Protein AF-A0A132MVR5-F1 (afdb_monomer)

Organism: NCBI:txid1469144

Mean predicted aligned error: 4.86 Å

Foldseek 3Di:
DKDKDKAAPVRSVVVVVVVVVVFAFPDKDDWDADPVRGMTMIMTDTDDPPDDD

Sequence (53 aa):
MEIRLHGTRAEVEQAAARLRLVFNVIHRSRPRKDRNGSLYRLYLTVLSPTDPR

Solvent-accessible surface area (backbone atoms only — not comparable to full-atom values): 3153 Å² total; per-residue (Å²): 87,79,48,81,39,74,34,45,65,66,55,38,52,52,51,53,57,56,46,53,77,78,38,60,61,80,42,71,54,74,76,37,72,37,97,83,67,78,35,24,34,34,44,35,36,30,64,48,94,85,61,82,129

pLDDT: mean 88.77, std 11.5, range [47.59, 96.38]

Secondary structure (DSSP, 8-state):
-EEEEEE-HHHHHHHHHHHHHHS-EEEEPPPEE-TTSS-EEEEEEE--TT---

Structure (mmCIF, N/CA/C/O backbone):
data_AF-A0A132MVR5-F1
#
_entry.id   AF-A0A132MVR5-F1
#
loop_
_atom_site.group_PDB
_atom_site.id
_atom_site.type_symbol
_atom_site.label_atom_id
_atom_site.label_alt_id
_atom_site.label_comp_id
_atom_site.label_asym_id
_atom_site.label_entity_id
_atom_site.label_seq_id
_atom_site.pdbx_PDB_ins_code
_atom_site.Cartn_x
_atom_site.Cartn_y
_atom_site.Cartn_z
_atom_site.occupancy
_atom_site.B_iso_or_equiv
_atom_site.auth_seq_id
_atom_site.auth_comp_id
_atom_site.auth_asym_i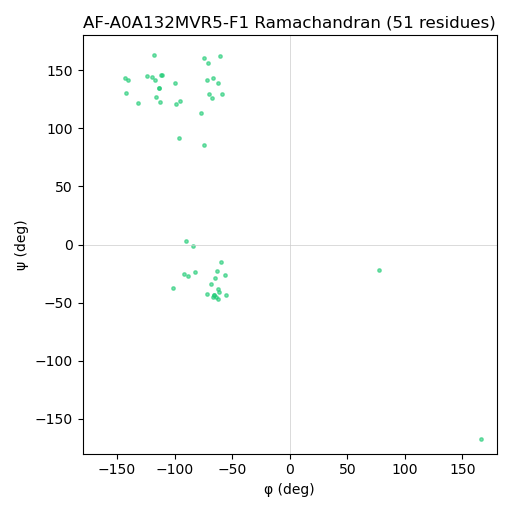d
_atom_site.auth_atom_id
_atom_site.pdbx_PDB_model_num
ATOM 1 N N . MET A 1 1 ? 5.803 4.082 -13.082 1.00 89.94 1 MET A N 1
ATOM 2 C CA . MET A 1 1 ? 4.341 4.096 -12.820 1.00 89.94 1 MET A CA 1
ATOM 3 C C . MET A 1 1 ? 4.088 4.336 -11.331 1.00 89.94 1 MET A C 1
ATOM 5 O O . MET A 1 1 ? 4.879 3.873 -10.518 1.00 89.94 1 MET A O 1
ATOM 9 N N . GLU A 1 2 ? 3.024 5.054 -10.957 1.00 93.00 2 GLU A N 1
ATOM 10 C CA . GLU A 1 2 ? 2.642 5.266 -9.548 1.00 93.00 2 GLU A CA 1
ATOM 11 C C . GLU A 1 2 ? 1.304 4.583 -9.232 1.00 93.00 2 GLU A C 1
ATOM 13 O O . GLU A 1 2 ? 0.348 4.689 -9.996 1.00 93.00 2 GLU A O 1
ATOM 18 N N . ILE A 1 3 ? 1.241 3.885 -8.097 1.00 93.81 3 ILE A N 1
ATOM 19 C CA . ILE A 1 3 ? 0.034 3.254 -7.563 1.00 93.81 3 ILE A CA 1
ATOM 20 C C . ILE A 1 3 ? -0.356 3.977 -6.277 1.00 93.81 3 ILE A C 1
ATOM 22 O O . ILE A 1 3 ? 0.416 4.026 -5.315 1.00 93.81 3 ILE A O 1
ATOM 26 N N . ARG A 1 4 ? -1.585 4.494 -6.240 1.00 95.25 4 ARG A N 1
ATOM 27 C CA . ARG A 1 4 ? -2.171 5.119 -5.053 1.00 95.25 4 ARG A CA 1
ATOM 28 C C . ARG A 1 4 ? -3.078 4.133 -4.326 1.00 95.25 4 ARG A C 1
ATOM 30 O O . ARG A 1 4 ? -4.079 3.689 -4.879 1.00 95.25 4 ARG A O 1
ATOM 37 N N . LEU A 1 5 ? -2.763 3.862 -3.065 1.00 95.19 5 LEU A N 1
ATOM 38 C CA . LEU A 1 5 ? -3.590 3.077 -2.154 1.00 95.19 5 LEU A CA 1
ATOM 39 C C . LEU A 1 5 ? -4.381 3.996 -1.232 1.00 95.19 5 LEU A C 1
ATOM 41 O O . LEU A 1 5 ? -3.853 4.992 -0.730 1.00 95.19 5 LEU A O 1
ATOM 45 N N . HIS A 1 6 ? -5.639 3.636 -0.999 1.00 95.44 6 HIS A N 1
ATOM 46 C CA . HIS A 1 6 ? -6.548 4.360 -0.127 1.00 95.44 6 HIS A CA 1
ATOM 47 C C . HIS A 1 6 ? -7.421 3.371 0.643 1.00 95.44 6 HIS A C 1
ATOM 49 O O . HIS A 1 6 ? -7.987 2.464 0.041 1.00 95.44 6 HIS A O 1
ATOM 55 N N . GLY A 1 7 ? -7.507 3.539 1.957 1.00 94.62 7 GLY A N 1
ATOM 56 C CA . GLY A 1 7 ? -8.260 2.646 2.834 1.00 94.62 7 GLY A CA 1
ATOM 57 C C . GLY A 1 7 ? -7.901 2.878 4.293 1.00 94.62 7 GLY A C 1
ATOM 58 O O . GLY A 1 7 ? -7.245 3.863 4.636 1.00 94.62 7 GLY A O 1
ATOM 59 N N . THR A 1 8 ? -8.302 1.972 5.174 1.00 95.19 8 THR A N 1
ATOM 60 C CA . THR A 1 8 ? -7.801 1.952 6.551 1.00 95.19 8 THR A CA 1
ATOM 61 C C . THR A 1 8 ? -6.284 1.760 6.566 1.00 95.19 8 THR A C 1
ATOM 63 O O . THR A 1 8 ? -5.673 1.298 5.598 1.00 95.19 8 THR A O 1
ATOM 66 N N . ARG A 1 9 ? -5.644 2.090 7.693 1.00 93.75 9 ARG A N 1
ATOM 67 C CA . ARG A 1 9 ? -4.195 1.901 7.837 1.00 93.75 9 ARG A CA 1
ATOM 68 C C . ARG A 1 9 ? -3.771 0.454 7.562 1.00 93.75 9 ARG A C 1
ATOM 70 O O . ARG A 1 9 ? -2.784 0.236 6.867 1.00 93.75 9 ARG A O 1
ATOM 77 N N . ALA A 1 10 ? -4.520 -0.511 8.092 1.00 95.31 10 ALA A N 1
ATOM 78 C CA . ALA A 1 10 ? -4.229 -1.928 7.915 1.00 95.31 10 ALA A CA 1
ATOM 79 C C . ALA A 1 10 ? -4.351 -2.346 6.442 1.00 95.31 10 ALA A C 1
ATOM 81 O O . ALA A 1 10 ? -3.448 -2.996 5.917 1.00 95.31 10 ALA A O 1
ATOM 82 N N . GLU A 1 11 ? -5.410 -1.913 5.754 1.00 95.94 11 GLU A N 1
ATOM 83 C CA . GLU A 1 11 ? -5.634 -2.235 4.340 1.00 95.94 11 GLU A CA 1
ATOM 84 C C . GLU A 1 11 ? -4.530 -1.679 3.443 1.00 95.94 11 GLU A C 1
ATOM 86 O O . GLU A 1 11 ? -3.994 -2.414 2.616 1.00 95.94 11 GLU A O 1
ATOM 91 N N . VAL A 1 12 ? -4.134 -0.410 3.615 1.00 95.69 12 VAL A N 1
ATOM 92 C CA . VAL A 1 12 ? -3.083 0.175 2.764 1.00 95.69 12 VAL A CA 1
ATOM 93 C C . VAL A 1 12 ? -1.716 -0.449 3.025 1.00 95.69 12 VAL A C 1
ATOM 95 O O . VAL A 1 12 ? -0.927 -0.597 2.093 1.00 95.69 12 VAL A O 1
ATOM 98 N N . GLU A 1 13 ? -1.415 -0.844 4.265 1.00 95.12 13 GLU A N 1
ATOM 99 C CA . GLU A 1 13 ? -0.164 -1.535 4.580 1.00 95.12 13 GLU A CA 1
ATOM 100 C C . GLU A 1 13 ? -0.155 -2.970 4.037 1.00 95.12 13 GLU A C 1
ATOM 102 O O . GLU A 1 13 ? 0.836 -3.382 3.427 1.00 95.12 13 GLU A O 1
ATOM 107 N N . GLN A 1 14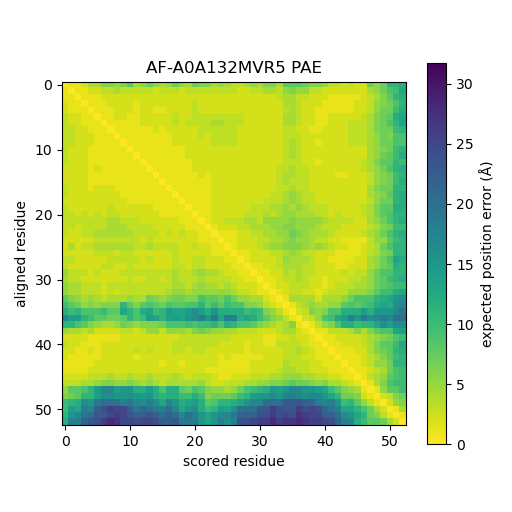 ? -1.263 -3.704 4.177 1.00 96.38 14 GLN A N 1
ATOM 108 C CA . GLN A 1 14 ? -1.393 -5.061 3.653 1.00 96.38 14 GLN A CA 1
ATOM 109 C C . GLN A 1 14 ? -1.369 -5.079 2.120 1.00 96.38 14 GLN A C 1
ATOM 111 O O . GLN A 1 14 ? -0.643 -5.876 1.523 1.00 96.38 14 GLN A O 1
ATOM 116 N N . ALA A 1 15 ? -2.109 -4.180 1.469 1.00 95.94 15 ALA A N 1
ATOM 117 C CA . ALA A 1 15 ? -2.099 -4.043 0.018 1.00 95.94 15 ALA A CA 1
ATOM 118 C C . ALA A 1 15 ? -0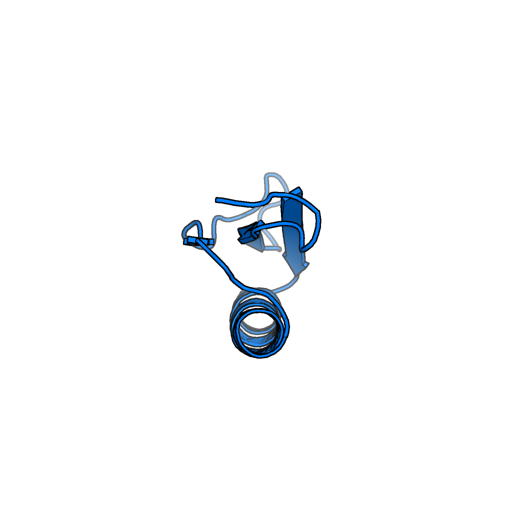.702 -3.662 -0.491 1.00 95.94 15 ALA A C 1
ATOM 120 O O . ALA A 1 15 ? -0.221 -4.255 -1.455 1.00 95.94 15 ALA A O 1
ATOM 121 N N . ALA A 1 16 ? 0.005 -2.757 0.196 1.00 95.38 16 ALA A N 1
ATOM 122 C CA . ALA A 1 16 ? 1.380 -2.417 -0.157 1.00 95.38 16 ALA A CA 1
ATOM 123 C C . ALA A 1 16 ? 2.343 -3.606 -0.035 1.00 95.38 16 ALA A C 1
ATOM 125 O O . ALA A 1 16 ? 3.236 -3.755 -0.868 1.00 95.38 16 ALA A O 1
ATOM 126 N N . ALA A 1 17 ? 2.171 -4.454 0.983 1.00 95.00 17 ALA A N 1
ATOM 127 C CA . ALA A 1 17 ? 2.967 -5.667 1.144 1.00 95.00 17 ALA A CA 1
ATOM 128 C C . ALA A 1 17 ? 2.706 -6.674 0.014 1.00 95.00 17 ALA A C 1
ATOM 130 O O . ALA A 1 17 ? 3.656 -7.206 -0.550 1.00 95.00 17 ALA A O 1
ATOM 131 N N . ARG A 1 18 ? 1.440 -6.878 -0.374 1.00 95.06 18 ARG A N 1
ATOM 132 C CA . ARG A 1 18 ? 1.077 -7.765 -1.492 1.00 95.06 18 ARG A CA 1
ATOM 133 C C . ARG A 1 18 ? 1.591 -7.238 -2.832 1.00 95.06 18 ARG A C 1
ATOM 135 O O . ARG A 1 18 ? 2.166 -7.995 -3.604 1.00 95.06 18 ARG A O 1
ATOM 142 N N . LEU A 1 19 ? 1.450 -5.938 -3.092 1.00 92.62 19 LEU A N 1
ATOM 143 C CA . LEU A 1 19 ? 1.900 -5.326 -4.347 1.00 92.62 19 LEU A CA 1
ATOM 144 C C . LEU A 1 19 ? 3.419 -5.376 -4.522 1.00 92.62 19 LEU A C 1
ATOM 146 O O . LEU A 1 19 ? 3.882 -5.483 -5.650 1.00 92.62 19 LEU A O 1
ATOM 150 N N . ARG A 1 20 ? 4.193 -5.370 -3.431 1.00 91.12 20 ARG A N 1
ATOM 151 C CA . ARG A 1 20 ? 5.649 -5.586 -3.478 1.00 91.12 20 ARG A CA 1
ATOM 152 C C . ARG A 1 20 ? 6.061 -6.967 -3.985 1.00 91.12 20 ARG A C 1
ATOM 154 O O . ARG A 1 20 ? 7.189 -7.105 -4.435 1.00 91.1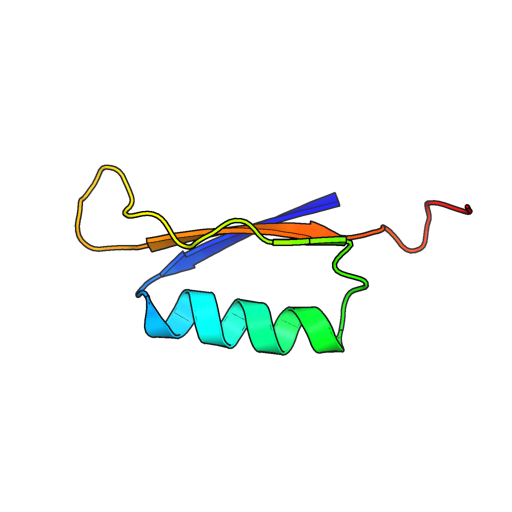2 20 ARG A O 1
ATOM 161 N N . LEU A 1 21 ? 5.187 -7.969 -3.891 1.00 91.19 21 LEU A N 1
ATOM 162 C CA . LEU A 1 21 ? 5.469 -9.318 -4.394 1.00 91.19 21 LEU A CA 1
ATOM 163 C C . LEU A 1 21 ? 5.215 -9.441 -5.900 1.00 91.19 21 LEU A C 1
ATOM 165 O O . LEU A 1 21 ? 5.774 -10.322 -6.540 1.00 91.19 21 LEU A O 1
ATOM 169 N N . VAL A 1 22 ? 4.361 -8.575 -6.452 1.00 90.31 22 VAL A N 1
ATOM 170 C CA . VAL A 1 22 ? 3.931 -8.629 -7.858 1.00 90.31 22 VAL A CA 1
ATOM 171 C C . VAL A 1 22 ? 4.666 -7.593 -8.705 1.00 90.31 22 VAL A C 1
ATOM 173 O O . VAL A 1 22 ? 5.015 -7.857 -9.850 1.00 90.31 22 VAL A O 1
ATOM 176 N N . PHE A 1 23 ? 4.915 -6.409 -8.145 1.00 89.25 23 PHE A N 1
ATOM 177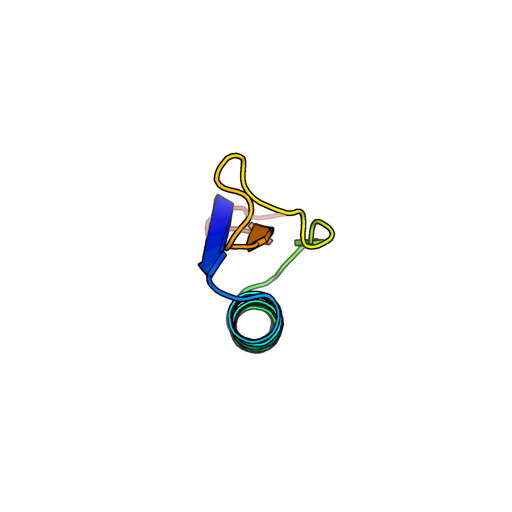 C CA . PHE A 1 23 ? 5.552 -5.297 -8.835 1.00 89.25 23 PHE A CA 1
ATOM 178 C C . PHE A 1 23 ? 6.946 -5.024 -8.281 1.00 89.25 23 PHE A C 1
ATOM 180 O O . PHE A 1 23 ? 7.177 -5.088 -7.072 1.00 89.25 23 PHE A O 1
ATOM 187 N N . ASN A 1 24 ? 7.856 -4.594 -9.156 1.00 91.38 24 ASN A N 1
ATOM 188 C CA . ASN A 1 24 ? 9.144 -4.060 -8.736 1.00 91.38 24 ASN A CA 1
ATOM 189 C C . ASN A 1 24 ? 8.966 -2.640 -8.164 1.00 91.38 24 ASN A C 1
ATOM 191 O O . ASN A 1 24 ? 9.040 -1.636 -8.879 1.00 91.38 24 ASN A O 1
ATOM 195 N N . VAL A 1 25 ? 8.650 -2.571 -6.870 1.00 92.31 25 VAL A N 1
ATOM 196 C CA . VAL A 1 25 ? 8.443 -1.324 -6.124 1.00 92.31 25 VAL A CA 1
ATOM 197 C C . VAL A 1 25 ? 9.793 -0.690 -5.790 1.00 92.31 25 VAL A C 1
ATOM 199 O O . VAL A 1 25 ? 10.525 -1.191 -4.941 1.00 92.31 25 VAL A O 1
ATOM 202 N N . ILE A 1 26 ? 10.077 0.466 -6.386 1.00 93.81 26 ILE A N 1
ATOM 203 C CA . ILE A 1 26 ? 11.311 1.233 -6.148 1.00 93.81 26 ILE A CA 1
ATOM 204 C C . ILE A 1 26 ? 11.166 2.267 -5.033 1.00 93.81 26 ILE A C 1
ATOM 206 O O . ILE A 1 26 ? 12.144 2.624 -4.381 1.00 93.81 26 ILE A O 1
ATOM 210 N N . HIS A 1 27 ? 9.945 2.738 -4.774 1.00 94.25 27 HIS A N 1
ATOM 211 C CA . HIS A 1 27 ? 9.682 3.668 -3.685 1.00 94.25 27 HIS A CA 1
ATOM 212 C C . HIS A 1 27 ? 8.337 3.378 -3.025 1.00 94.25 27 HIS A C 1
ATOM 214 O O . HIS A 1 27 ? 7.357 3.030 -3.682 1.00 94.25 27 HIS A O 1
ATOM 220 N N . ARG A 1 28 ? 8.288 3.551 -1.702 1.00 93.44 28 ARG A N 1
ATOM 221 C CA . ARG A 1 28 ? 7.068 3.473 -0.899 1.00 93.44 28 ARG A CA 1
ATOM 222 C C . ARG A 1 28 ? 7.008 4.681 0.021 1.00 93.44 28 ARG A C 1
ATOM 224 O O . ARG A 1 28 ? 7.870 4.839 0.886 1.00 93.44 28 ARG A O 1
ATOM 231 N N . SER A 1 29 ? 5.943 5.465 -0.095 1.00 94.31 29 SER A N 1
ATOM 232 C CA . SER A 1 29 ? 5.675 6.535 0.859 1.00 94.31 29 SER A CA 1
ATOM 233 C C . SER A 1 29 ? 5.250 5.963 2.217 1.00 94.31 29 SER A C 1
ATOM 235 O O . SER A 1 29 ? 4.699 4.863 2.326 1.00 94.31 29 SER A O 1
ATOM 237 N N . ARG A 1 30 ? 5.439 6.743 3.286 1.00 92.12 30 ARG A N 1
ATOM 238 C CA . ARG A 1 30 ? 4.798 6.440 4.576 1.00 92.12 30 ARG A CA 1
ATOM 239 C C . ARG A 1 30 ? 3.275 6.610 4.444 1.00 92.12 30 ARG A C 1
ATOM 241 O O . ARG A 1 30 ? 2.862 7.541 3.745 1.00 92.12 30 ARG A O 1
ATOM 248 N N . PRO A 1 31 ? 2.450 5.771 5.101 1.00 93.25 31 PRO A N 1
ATOM 249 C CA . PRO A 1 31 ? 1.013 6.008 5.186 1.00 93.25 31 PRO A CA 1
ATOM 250 C C . PRO A 1 31 ? 0.740 7.361 5.847 1.00 93.25 31 PRO A C 1
ATOM 252 O O . PRO A 1 31 ? 1.276 7.649 6.919 1.00 93.25 31 PRO A O 1
ATOM 255 N N . ARG A 1 32 ? -0.090 8.193 5.221 1.00 92.44 32 ARG A N 1
ATOM 256 C CA . ARG A 1 32 ? -0.515 9.492 5.765 1.00 92.44 32 ARG A CA 1
ATOM 257 C C . ARG A 1 32 ? -2.032 9.537 5.828 1.00 92.44 32 ARG A C 1
ATOM 259 O O . ARG A 1 32 ? -2.682 8.967 4.958 1.00 92.44 32 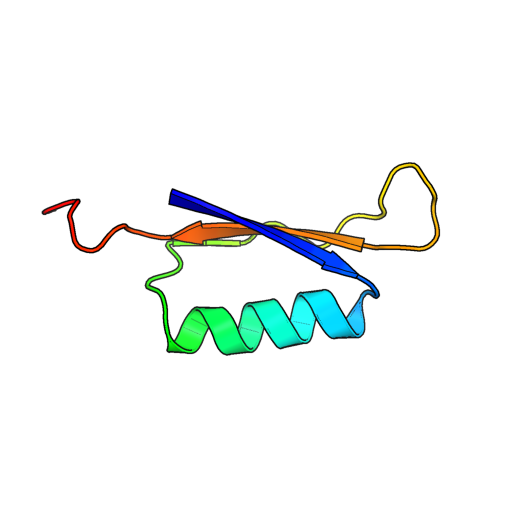ARG A O 1
ATOM 266 N N . LYS A 1 33 ? -2.590 10.201 6.841 1.00 93.12 33 LYS A N 1
ATOM 267 C CA . LYS A 1 33 ? -4.040 10.408 6.910 1.00 93.12 33 LYS A CA 1
ATOM 268 C C . LYS A 1 33 ? -4.506 11.230 5.712 1.00 93.12 33 LYS A C 1
ATOM 270 O O . LYS A 1 33 ? -3.828 12.172 5.298 1.00 93.12 33 LYS A O 1
ATOM 275 N N . ASP A 1 34 ? -5.643 10.845 5.160 1.00 88.50 34 ASP A N 1
ATOM 276 C CA . ASP A 1 34 ? -6.330 11.611 4.138 1.00 88.50 34 ASP A CA 1
ATOM 277 C C . ASP A 1 34 ? -7.015 12.847 4.752 1.00 88.50 34 ASP A C 1
ATOM 279 O O . ASP A 1 34 ? -7.245 12.911 5.959 1.00 88.50 34 ASP A O 1
ATOM 283 N N . ARG A 1 35 ? -7.339 13.844 3.922 1.00 80.44 35 ARG A N 1
ATOM 284 C CA . ARG A 1 35 ? -7.961 15.121 4.306 1.00 80.44 35 ARG A CA 1
ATOM 285 C C . ARG A 1 35 ? -9.279 14.949 5.068 1.00 80.44 35 ARG A C 1
ATOM 287 O O . ARG A 1 35 ? -9.631 15.820 5.848 1.00 80.44 35 ARG A O 1
ATOM 294 N N . ASN A 1 36 ? -9.983 13.839 4.856 1.00 77.75 36 ASN A N 1
ATOM 295 C CA . ASN A 1 36 ? -11.222 13.483 5.557 1.00 77.75 36 ASN A CA 1
ATOM 296 C C . ASN A 1 36 ? -10.988 12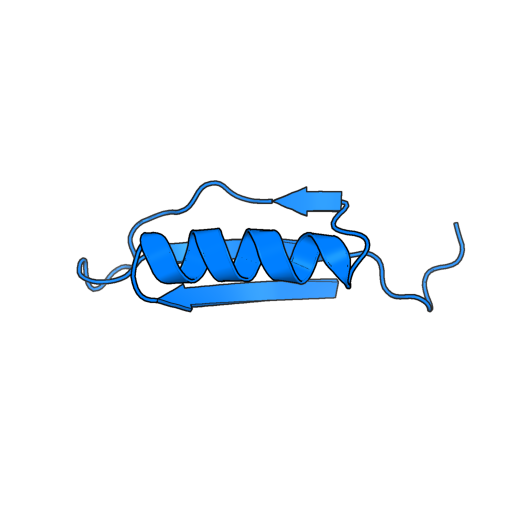.788 6.919 1.00 77.75 36 ASN A C 1
ATOM 298 O O . ASN A 1 36 ? -11.947 12.476 7.613 1.00 77.75 36 ASN A O 1
ATOM 302 N N . GLY A 1 37 ? -9.735 12.544 7.320 1.00 77.62 37 GLY A N 1
ATOM 303 C CA . GLY A 1 37 ? -9.342 12.105 8.664 1.00 77.62 37 GLY A CA 1
ATOM 304 C C . GLY A 1 37 ? -9.562 10.623 8.993 1.00 77.62 37 GLY A C 1
ATOM 305 O O . GLY A 1 37 ? -8.876 10.104 9.878 1.00 77.62 37 GLY A O 1
ATOM 306 N N . SER A 1 38 ? -10.460 9.934 8.285 1.00 85.50 38 SER A N 1
ATOM 307 C CA . SER A 1 38 ? -10.840 8.539 8.570 1.00 85.50 38 SER A CA 1
ATOM 308 C C . SER A 1 38 ? -9.957 7.503 7.876 1.00 85.50 38 SER A C 1
ATOM 310 O O . SER A 1 38 ? -9.816 6.383 8.362 1.00 85.50 38 SER A O 1
ATOM 312 N N . LEU A 1 39 ? -9.360 7.863 6.739 1.00 93.38 39 LEU A N 1
ATOM 313 C CA . LEU A 1 39 ? -8.624 6.936 5.884 1.00 93.38 39 LEU A CA 1
ATOM 314 C C . LEU A 1 39 ? -7.155 7.332 5.761 1.00 93.38 39 LEU A C 1
ATOM 316 O O . LEU A 1 39 ? -6.744 8.448 6.078 1.00 93.38 39 LEU A O 1
ATOM 320 N N . TYR A 1 40 ? -6.351 6.382 5.308 1.00 95.31 40 TYR A N 1
ATOM 321 C CA . TYR A 1 40 ? -4.937 6.535 5.033 1.00 95.31 40 TYR A CA 1
ATOM 322 C C . TYR A 1 40 ? -4.687 6.427 3.535 1.00 95.31 40 TYR A C 1
ATOM 324 O O . TYR A 1 40 ? -5.330 5.661 2.819 1.00 95.31 40 TYR A O 1
ATOM 332 N N . ARG A 1 41 ? -3.704 7.193 3.072 1.00 95.00 41 ARG A N 1
ATOM 333 C CA . ARG A 1 41 ? -3.174 7.151 1.715 1.00 95.00 41 ARG A CA 1
ATOM 334 C C . ARG A 1 41 ? -1.716 6.735 1.738 1.00 95.00 41 ARG A C 1
ATOM 336 O O . ARG A 1 41 ? -0.947 7.157 2.607 1.00 95.00 41 ARG A O 1
ATO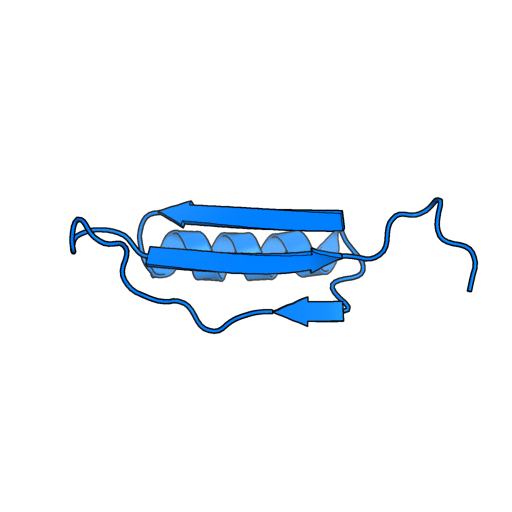M 343 N N . LEU A 1 42 ? -1.344 5.926 0.759 1.00 95.19 42 LEU A N 1
ATOM 344 C CA . LEU A 1 42 ? 0.024 5.488 0.528 1.00 95.19 42 LEU A CA 1
ATOM 345 C C . LEU A 1 42 ? 0.285 5.459 -0.977 1.00 95.19 42 LEU A C 1
ATOM 347 O O . LEU A 1 42 ? -0.577 5.047 -1.747 1.00 95.19 42 LEU A O 1
ATOM 351 N N . TYR A 1 43 ? 1.483 5.865 -1.376 1.00 95.81 43 TYR A N 1
ATOM 352 C CA . TYR A 1 43 ? 1.925 5.855 -2.764 1.00 95.81 43 TYR A CA 1
ATOM 353 C C . TYR A 1 43 ? 3.060 4.848 -2.935 1.00 95.81 43 TYR A C 1
ATOM 355 O O . TYR A 1 43 ? 3.986 4.788 -2.116 1.00 95.81 43 TYR A O 1
ATOM 363 N N . LEU A 1 44 ? 2.971 4.046 -3.991 1.00 95.69 44 LEU A N 1
ATOM 364 C CA . LEU A 1 44 ? 4.024 3.143 -4.436 1.00 95.69 44 LEU A CA 1
ATOM 365 C C . LEU A 1 44 ? 4.488 3.582 -5.816 1.00 95.69 44 LEU A C 1
ATOM 367 O O . LEU A 1 44 ? 3.682 3.680 -6.737 1.00 95.69 44 LEU A O 1
ATOM 371 N N . THR A 1 45 ? 5.787 3.781 -5.977 1.00 95.19 45 THR A N 1
ATOM 372 C CA . THR A 1 45 ? 6.393 3.944 -7.297 1.00 95.19 45 THR A CA 1
ATOM 373 C C . THR A 1 45 ? 6.919 2.589 -7.735 1.00 95.19 45 THR A C 1
ATOM 375 O O . THR A 1 45 ? 7.715 1.968 -7.024 1.00 95.19 45 THR A O 1
ATOM 378 N N . VAL A 1 46 ? 6.463 2.125 -8.894 1.00 92.88 46 VAL A N 1
ATOM 379 C CA . VAL A 1 46 ? 6.841 0.838 -9.481 1.00 92.88 46 VAL A CA 1
ATOM 380 C C . VAL A 1 46 ? 7.493 1.048 -10.840 1.00 92.88 46 VAL A C 1
ATOM 382 O O . VAL A 1 46 ? 7.102 1.950 -11.596 1.00 92.88 46 VAL A O 1
ATOM 385 N N . LEU A 1 47 ? 8.485 0.215 -11.149 1.00 88.38 47 LEU A N 1
ATOM 386 C CA . LEU A 1 47 ? 9.039 0.138 -12.496 1.00 88.38 47 LEU A CA 1
ATOM 387 C C . LEU A 1 47 ? 8.009 -0.513 -13.415 1.00 88.38 47 LEU A C 1
ATOM 389 O O . LEU A 1 47 ? 7.447 -1.559 -13.085 1.00 88.38 47 LEU A O 1
ATOM 393 N N . SER A 1 48 ? 7.746 0.130 -14.551 1.00 72.44 48 SER A N 1
ATOM 394 C CA . SER A 1 48 ? 6.990 -0.520 -15.614 1.00 72.44 48 SER A CA 1
ATOM 395 C C . SER A 1 48 ? 7.886 -1.589 -16.244 1.00 72.44 48 SER A C 1
ATOM 397 O O . SER A 1 48 ? 9.073 -1.322 -16.429 1.00 72.44 48 SER A O 1
ATOM 399 N N . PRO A 1 49 ? 7.368 -2.767 -16.625 1.00 64.06 49 PRO A N 1
ATOM 400 C CA . PRO A 1 49 ? 8.141 -3.731 -17.409 1.00 64.06 49 PRO A CA 1
ATOM 401 C C . PRO A 1 49 ? 8.609 -3.170 -18.767 1.00 64.06 49 PRO A C 1
ATOM 403 O O . PRO A 1 49 ? 9.501 -3.740 -19.381 1.00 64.06 49 PRO A O 1
ATOM 406 N N . THR A 1 50 ? 8.041 -2.050 -19.228 1.00 61.62 50 THR A N 1
ATOM 407 C CA . THR A 1 50 ? 8.447 -1.333 -20.448 1.00 61.62 50 THR A CA 1
ATOM 408 C C . THR A 1 50 ? 9.523 -0.264 -20.237 1.00 61.62 50 THR A C 1
ATOM 410 O O . THR A 1 50 ? 9.847 0.425 -21.197 1.00 61.62 50 THR A O 1
ATOM 413 N N . ASP A 1 51 ? 10.053 -0.089 -19.024 1.00 55.09 51 ASP A N 1
ATOM 414 C CA . ASP A 1 51 ? 11.218 0.769 -18.763 1.00 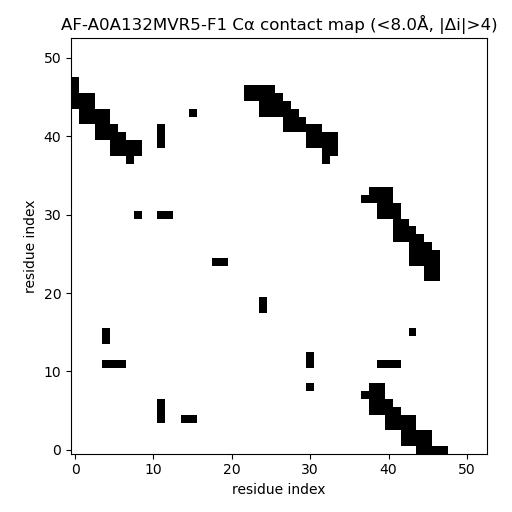55.09 51 ASP A CA 1
ATOM 415 C C . ASP A 1 51 ? 12.479 -0.118 -18.740 1.00 55.09 51 ASP A C 1
ATOM 417 O O . ASP A 1 51 ? 12.796 -0.699 -17.691 1.00 55.09 51 ASP A O 1
ATOM 421 N N . PRO A 1 52 ? 13.176 -0.316 -19.879 1.00 47.59 52 PRO A N 1
ATOM 422 C CA . PRO A 1 52 ? 14.471 -0.976 -19.870 1.00 47.59 52 PRO A CA 1
ATOM 423 C C . PRO A 1 52 ? 15.464 -0.051 -19.157 1.00 47.59 52 PRO A C 1
ATOM 425 O O . PRO A 1 52 ? 15.572 1.130 -19.486 1.00 47.59 52 PRO A O 1
ATOM 428 N N . ARG A 1 53 ? 16.142 -0.585 -18.139 1.00 56.62 53 ARG A N 1
ATOM 429 C CA . ARG A 1 53 ? 17.298 0.078 -17.524 1.00 56.62 53 ARG A CA 1
ATOM 430 C C . ARG A 1 53 ? 18.469 0.143 -18.492 1.00 56.62 53 ARG A C 1
ATOM 432 O O . ARG A 1 53 ? 18.623 -0.831 -19.262 1.00 56.62 53 ARG A O 1
#

Nearest PDB structures (foldseek):
  2pc6-assembly2_D  TM=6.532E-01  e=3.104E+00  Nitrosomonas europaea ATCC 19718
  4r9m-assembly1_C  TM=3.408E-01  e=1.765E+00  Escherichia coli K-12
  6th0-assembly1_A  TM=3.789E-01  e=2.415E+00  Arabidopsis thaliana
  3ibw-assembly1_B  TM=4.425E-01  e=6.189E+00  Chlorobaculum tepidum
  3shp-assembly1_A  TM=3.652E-01  e=4.247E+00  Sphaerobacter thermophilus DSM 20745

Radius of gyration: 11.86 Å; Cα contacts (8 Å, |Δi|>4): 83; chains: 1; bounding box: 28×24×29 Å